Protein AF-A0A959YT53-F1 (afdb_monomer_lite)

Secondary structure (DSSP, 8-state):
-EEEE----EEE-----SS---EEEE-SSTTTT--SS--TTS-EEEE-BEEETTTEETTEE--HHHHTT-S-SB-S-SSTTT------B-SS-S-TTEEEEEEEEEE--SSGGG--GGGEEEEEEEEEETTSBEE-TTSSSBEE-TTS--

Sequence (150 aa):
MFIADFEEKMIMSSMKLFYFFCLAVLIPCMLKGQTAGKTSDDPTYVKISIWLEGPYKQGKMNTDLNKSGYLPTSQPFNVSPWNYDGTESVPSIPNGNVVDWVLVELRSADSASAATPETVLVKKAAFLMSNGKILETDGVTLLNFDTVFT

pLDDT: mean 74.33, std 22.17, range [27.66, 96.19]

Structure (mmCIF, N/CA/C/O backbone):
data_AF-A0A959YT53-F1
#
_entry.id   AF-A0A959YT53-F1
#
loop_
_atom_site.group_PDB
_atom_site.id
_atom_site.type_symbol
_atom_site.label_atom_id
_atom_site.label_alt_id
_atom_site.label_comp_id
_atom_site.label_asym_id
_atom_site.label_entity_id
_atom_site.label_seq_id
_atom_site.pdbx_PDB_ins_code
_atom_site.Cartn_x
_atom_site.Cartn_y
_atom_site.Cartn_z
_atom_site.occupancy
_atom_site.B_iso_or_equiv
_atom_site.auth_seq_id
_atom_site.auth_comp_id
_atom_site.auth_asym_id
_atom_site.auth_atom_id
_atom_site.pdbx_PDB_model_num
ATOM 1 N N . MET A 1 1 ? 12.712 17.933 -0.927 1.00 41.16 1 MET A N 1
ATOM 2 C CA . MET A 1 1 ? 11.435 17.193 -0.817 1.00 41.16 1 MET A CA 1
ATOM 3 C C . MET A 1 1 ? 10.658 17.382 -2.108 1.00 41.16 1 MET A C 1
ATOM 5 O O . MET A 1 1 ? 10.078 18.440 -2.314 1.00 41.16 1 MET A O 1
ATOM 9 N N . PHE A 1 2 ? 10.721 16.403 -3.008 1.00 37.41 2 PHE A N 1
ATOM 10 C CA . PHE A 1 2 ? 9.894 16.391 -4.213 1.00 37.41 2 PHE A CA 1
ATOM 11 C C . PHE A 1 2 ? 8.652 15.557 -3.910 1.00 37.41 2 PHE A C 1
ATOM 13 O O . PHE A 1 2 ? 8.773 14.380 -3.583 1.00 37.41 2 PHE A O 1
ATOM 20 N N . ILE A 1 3 ? 7.478 16.182 -3.968 1.00 38.12 3 ILE A N 1
ATOM 21 C CA . ILE A 1 3 ? 6.193 15.489 -3.897 1.00 38.12 3 ILE A CA 1
ATOM 22 C C . ILE A 1 3 ? 5.714 15.370 -5.338 1.00 38.12 3 ILE A C 1
ATOM 24 O O . ILE A 1 3 ? 5.454 16.383 -5.988 1.00 38.12 3 ILE A O 1
ATOM 28 N N . ALA A 1 4 ? 5.640 14.148 -5.857 1.00 40.50 4 ALA A N 1
ATOM 29 C CA . ALA A 1 4 ? 4.915 13.909 -7.094 1.00 40.50 4 ALA A CA 1
ATOM 30 C C . ALA A 1 4 ? 3.418 13.872 -6.747 1.00 40.50 4 ALA A C 1
ATOM 32 O O . ALA A 1 4 ? 2.902 12.857 -6.273 1.00 40.50 4 ALA A O 1
ATOM 33 N N . ASP A 1 5 ? 2.735 15.008 -6.908 1.00 35.41 5 ASP A N 1
ATOM 34 C CA . ASP A 1 5 ? 1.276 15.085 -6.823 1.00 35.41 5 ASP A CA 1
ATOM 35 C C . ASP A 1 5 ? 0.679 14.530 -8.126 1.00 35.41 5 ASP A C 1
ATOM 37 O O . ASP A 1 5 ? 0.627 15.222 -9.143 1.00 35.41 5 ASP A O 1
ATOM 41 N N . PHE A 1 6 ? 0.231 13.273 -8.105 1.00 41.25 6 PHE A N 1
ATOM 42 C CA . PHE A 1 6 ? -0.552 12.684 -9.191 1.00 41.25 6 PHE A CA 1
ATOM 43 C C . PHE A 1 6 ? -2.002 12.512 -8.722 1.00 41.25 6 PHE A C 1
ATOM 45 O O . PHE A 1 6 ? -2.358 11.538 -8.060 1.00 41.25 6 PHE A O 1
ATOM 52 N N . GLU A 1 7 ? -2.848 13.504 -9.009 1.00 33.53 7 GLU A N 1
ATOM 53 C CA . GLU A 1 7 ? -4.270 13.498 -8.643 1.00 33.53 7 GLU A CA 1
ATOM 54 C C . GLU A 1 7 ? -5.138 13.010 -9.814 1.00 33.53 7 GLU A C 1
ATOM 56 O O . GLU A 1 7 ? -5.955 13.749 -10.355 1.00 33.53 7 GLU A O 1
ATOM 61 N N . GLU A 1 8 ? -4.987 11.746 -10.214 1.00 38.41 8 GLU A N 1
ATOM 62 C CA . GLU A 1 8 ? -5.980 11.099 -11.078 1.00 38.41 8 GLU A CA 1
ATOM 63 C C . GLU A 1 8 ? -6.958 10.282 -10.231 1.00 38.41 8 GLU A C 1
ATOM 65 O O . GLU A 1 8 ? -6.626 9.232 -9.684 1.00 38.41 8 GLU A O 1
ATOM 70 N N . LYS A 1 9 ? -8.201 10.770 -10.114 1.00 36.00 9 LYS A N 1
ATOM 71 C CA . LYS A 1 9 ? -9.309 10.033 -9.489 1.00 36.00 9 LYS A CA 1
ATOM 72 C C . LYS A 1 9 ? -9.767 8.913 -10.422 1.00 36.00 9 LYS A C 1
ATOM 74 O O . LYS A 1 9 ? -10.737 9.070 -11.160 1.00 36.00 9 LYS A O 1
ATOM 79 N N . MET A 1 10 ? -9.090 7.773 -10.375 1.00 41.50 10 MET A N 1
ATOM 80 C CA . MET A 1 10 ? -9.551 6.566 -11.057 1.00 41.50 10 MET A CA 1
ATOM 81 C C . MET A 1 10 ? -10.659 5.896 -10.231 1.00 41.50 10 MET A C 1
ATOM 83 O O . MET A 1 10 ? -10.410 5.357 -9.152 1.00 41.50 10 MET A O 1
ATOM 87 N N . ILE A 1 11 ? -11.897 5.962 -10.732 1.00 36.81 11 ILE A N 1
ATOM 88 C CA . ILE A 1 11 ? -13.015 5.129 -10.270 1.00 36.81 11 ILE A CA 1
ATOM 89 C C . ILE A 1 11 ? -13.007 3.882 -11.150 1.00 36.81 11 ILE A C 1
ATOM 91 O O . ILE A 1 11 ? -13.323 3.947 -12.337 1.00 36.81 11 ILE A O 1
ATOM 95 N N . MET A 1 12 ? -12.605 2.751 -10.585 1.00 45.41 12 MET A N 1
ATOM 96 C CA . MET A 1 12 ? -12.531 1.488 -11.317 1.00 45.41 12 MET A CA 1
ATOM 97 C C . MET A 1 12 ? -13.930 0.875 -11.397 1.00 45.41 12 MET A C 1
ATOM 99 O O . MET A 1 12 ? -14.444 0.448 -10.371 1.00 45.41 12 MET A O 1
ATOM 103 N N . SER A 1 13 ? -14.552 0.865 -12.581 1.00 30.16 13 SER A N 1
ATOM 104 C CA . SER A 1 13 ? -15.901 0.326 -12.793 1.00 30.16 13 SER A CA 1
ATOM 105 C C . SER A 1 13 ? -15.890 -1.009 -13.545 1.00 30.16 13 SER A C 1
ATOM 107 O O . SER A 1 13 ? -15.312 -1.123 -14.624 1.00 30.16 13 SER A O 1
ATOM 109 N N . SER A 1 14 ? -16.650 -1.957 -12.998 1.00 31.98 14 SER A N 1
ATOM 110 C CA . SER A 1 14 ? -17.193 -3.183 -13.573 1.00 31.98 14 SER A CA 1
ATOM 111 C C . SER A 1 14 ? -16.230 -4.364 -13.741 1.00 31.98 14 SER A C 1
ATOM 113 O O . SER A 1 14 ? -15.705 -4.623 -14.823 1.00 31.98 14 SER A O 1
ATOM 115 N N . MET A 1 15 ? -16.152 -5.187 -12.691 1.00 31.64 15 MET A N 1
ATOM 116 C CA . MET A 1 15 ? -16.442 -6.638 -12.667 1.00 31.64 15 MET A CA 1
ATOM 117 C C . MET A 1 15 ? -16.515 -7.377 -14.027 1.00 31.64 15 MET A C 1
ATOM 119 O O . MET A 1 15 ? -17.547 -7.926 -14.410 1.00 31.64 15 MET A O 1
ATOM 123 N N . LYS A 1 16 ? -15.407 -7.419 -14.771 1.00 33.53 16 LYS A N 1
ATOM 124 C CA . LYS A 1 16 ? -15.206 -8.360 -15.887 1.00 33.53 16 LYS A CA 1
ATOM 125 C C . LYS A 1 16 ? -13.736 -8.649 -16.168 1.00 33.53 16 LYS A C 1
ATOM 127 O O . LYS A 1 16 ? -13.363 -8.836 -17.310 1.00 33.53 16 LYS A O 1
ATOM 132 N N . LEU A 1 17 ? -12.919 -8.715 -15.123 1.00 27.66 17 LEU A N 1
ATOM 133 C CA . LEU A 1 17 ? -11.653 -9.449 -15.093 1.00 27.66 17 LEU A CA 1
ATOM 134 C C . LEU A 1 17 ? -11.234 -9.530 -13.623 1.00 27.66 17 LEU A C 1
ATOM 136 O O . LEU A 1 17 ? -10.669 -8.599 -13.057 1.00 27.66 17 LEU A O 1
ATOM 140 N N . PHE A 1 18 ? -11.567 -10.652 -12.984 1.00 32.94 18 PHE A N 1
ATOM 141 C CA . PHE A 1 18 ? -10.770 -11.132 -11.859 1.00 32.94 18 PHE A CA 1
ATOM 142 C C . PHE A 1 18 ? -9.305 -11.130 -12.334 1.00 32.94 18 PHE A C 1
ATOM 144 O O . PHE A 1 18 ? -9.041 -11.653 -13.413 1.00 32.94 18 PHE A O 1
ATOM 151 N N . TYR A 1 19 ? -8.396 -10.536 -11.556 1.00 33.81 19 TYR A N 1
ATOM 152 C CA . TYR A 1 19 ? -6.966 -10.340 -11.860 1.00 33.81 19 TYR A CA 1
ATOM 153 C C . TYR A 1 19 ? -6.609 -9.207 -12.825 1.00 33.81 19 TYR A C 1
ATOM 155 O O . TYR A 1 19 ? -6.052 -9.477 -13.874 1.00 33.81 19 TYR A O 1
ATOM 163 N N . PHE A 1 20 ? -6.820 -7.938 -12.471 1.00 36.88 20 PHE A N 1
ATOM 164 C CA . PHE A 1 20 ? -6.007 -6.858 -13.058 1.00 36.88 20 PHE A CA 1
ATOM 165 C C . PHE A 1 20 ? -6.128 -5.561 -12.251 1.00 36.88 20 PHE A C 1
ATOM 167 O O . PHE A 1 20 ? -6.726 -4.598 -12.703 1.00 36.88 20 PHE A O 1
ATOM 174 N N . PHE A 1 21 ? -5.554 -5.508 -11.048 1.00 40.53 21 PHE A N 1
ATOM 175 C CA . PHE A 1 21 ? -5.242 -4.210 -10.439 1.00 40.53 21 PHE A CA 1
ATOM 176 C C . PHE A 1 21 ? -3.798 -4.166 -9.972 1.00 40.53 21 PHE A C 1
ATOM 178 O O . PHE A 1 21 ? -3.484 -4.000 -8.802 1.00 40.53 21 PHE A O 1
ATOM 185 N N . CYS A 1 22 ? -2.915 -4.307 -10.959 1.00 42.81 22 CYS A N 1
ATOM 186 C CA . CYS A 1 22 ? -1.640 -3.626 -10.913 1.00 42.81 22 CYS A CA 1
ATOM 187 C C . CYS A 1 22 ? -1.892 -2.174 -11.331 1.00 42.81 22 CYS A C 1
ATOM 189 O O . CYS A 1 22 ? -2.164 -1.898 -12.504 1.00 42.81 22 CYS A O 1
ATOM 191 N N . LEU A 1 23 ? -1.793 -1.247 -10.384 1.00 45.41 23 LEU A N 1
ATOM 192 C CA . LEU A 1 23 ? -1.784 0.170 -10.708 1.00 45.41 23 LEU A CA 1
ATOM 193 C C . LEU A 1 23 ? -0.410 0.522 -11.288 1.00 45.41 23 LEU A C 1
ATOM 195 O O . LEU A 1 23 ? 0.563 0.643 -10.550 1.00 45.41 23 LEU A O 1
ATOM 199 N N . ALA A 1 24 ? -0.336 0.653 -12.611 1.00 42.12 24 ALA A N 1
ATOM 200 C CA . ALA A 1 24 ? 0.832 1.180 -13.298 1.00 42.12 24 ALA A CA 1
ATOM 201 C C . ALA A 1 24 ? 0.887 2.698 -13.083 1.00 42.12 24 ALA A C 1
ATOM 203 O O . ALA A 1 24 ? 0.128 3.442 -13.705 1.00 42.12 24 ALA A O 1
ATOM 204 N N . VAL A 1 25 ? 1.776 3.169 -12.206 1.00 48.44 25 VAL A N 1
ATOM 205 C CA . VAL A 1 25 ? 2.118 4.595 -12.181 1.00 48.44 25 VAL A CA 1
ATOM 206 C C . VAL A 1 25 ? 2.999 4.862 -13.387 1.00 48.44 25 VAL A C 1
ATOM 208 O O . VAL A 1 25 ? 4.112 4.348 -13.497 1.00 48.44 25 VAL A O 1
ATOM 211 N N . LEU A 1 26 ? 2.467 5.652 -14.307 1.00 47.03 26 LEU A N 1
ATOM 212 C CA . LEU A 1 26 ? 3.177 6.093 -15.486 1.00 47.03 26 LEU A CA 1
ATOM 213 C C . LEU A 1 26 ? 4.096 7.241 -15.113 1.00 47.03 26 LEU A C 1
ATOM 215 O O . LEU A 1 26 ? 3.632 8.302 -14.695 1.00 47.03 26 LEU A O 1
ATOM 219 N N . ILE A 1 27 ? 5.389 7.066 -15.377 1.00 50.72 27 ILE A N 1
ATOM 220 C CA . ILE A 1 27 ? 6.362 8.159 -15.402 1.00 50.72 27 ILE A CA 1
ATOM 221 C C . ILE A 1 27 ? 6.791 8.427 -16.862 1.00 50.72 27 ILE A C 1
ATOM 223 O O . ILE A 1 27 ? 7.956 8.206 -17.185 1.00 50.72 27 ILE A O 1
ATOM 227 N N . PRO A 1 28 ? 5.939 8.910 -17.796 1.00 43.25 28 PRO A N 1
ATOM 228 C CA . PRO A 1 28 ? 6.396 9.120 -19.168 1.00 43.25 28 PRO A CA 1
ATOM 229 C C . PRO A 1 28 ? 7.212 10.389 -19.383 1.00 43.25 28 PRO A C 1
ATOM 231 O O . PRO A 1 28 ? 7.719 10.604 -20.477 1.00 43.25 28 PRO A O 1
ATOM 234 N N . CYS A 1 29 ? 7.298 11.294 -18.404 1.00 40.31 29 CYS A N 1
ATOM 235 C CA . CYS A 1 29 ? 7.781 12.647 -18.704 1.00 40.31 29 CYS A CA 1
ATOM 236 C C . CYS A 1 29 ? 8.583 13.326 -17.587 1.00 40.31 29 CYS A C 1
ATOM 238 O O . CYS A 1 29 ? 9.438 14.160 -17.871 1.00 40.31 29 CYS A O 1
ATOM 240 N N . MET A 1 30 ? 8.397 12.950 -16.321 1.00 44.50 30 MET A N 1
ATOM 241 C CA . MET A 1 30 ? 8.936 13.752 -15.211 1.00 44.50 30 MET A CA 1
ATOM 242 C C . MET A 1 30 ? 10.448 13.582 -14.959 1.00 44.50 30 MET A C 1
ATOM 244 O O . MET A 1 30 ? 10.990 14.274 -14.103 1.00 44.50 30 MET A O 1
ATOM 248 N N . LEU A 1 31 ? 11.153 12.718 -15.707 1.00 45.00 31 LEU A N 1
ATOM 249 C CA . LEU A 1 31 ? 12.596 12.468 -15.523 1.00 45.00 31 LEU A CA 1
ATOM 250 C C . LEU A 1 31 ? 13.499 12.914 -16.676 1.00 45.00 31 LEU A C 1
ATOM 252 O O . LEU A 1 31 ? 14.714 12.925 -16.497 1.00 45.00 31 LEU A O 1
ATOM 256 N N . LYS A 1 32 ? 12.973 13.375 -17.822 1.00 44.03 32 LYS A N 1
ATOM 257 C CA . LYS A 1 32 ? 13.851 13.892 -18.897 1.00 44.03 32 LYS A CA 1
ATOM 258 C C . LYS A 1 32 ? 14.611 15.174 -18.508 1.00 44.03 32 LYS A C 1
ATOM 260 O O . LYS A 1 32 ? 15.479 15.600 -19.260 1.00 44.03 32 LYS A O 1
ATOM 265 N N . GLY A 1 33 ? 14.323 15.769 -17.343 1.00 43.47 33 GLY A N 1
ATOM 266 C CA . GLY A 1 33 ? 14.933 17.021 -16.881 1.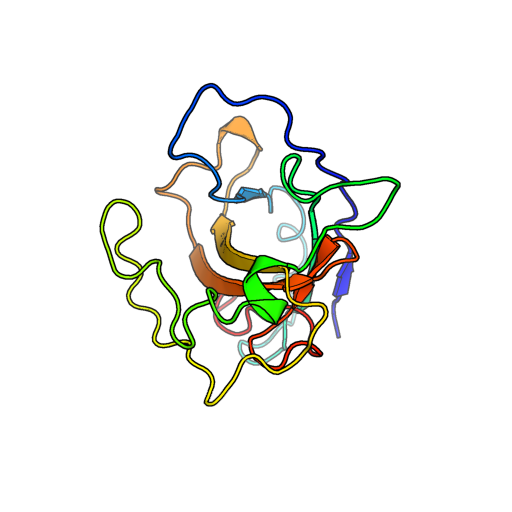00 43.47 33 GLY A CA 1
ATOM 267 C C . GLY A 1 33 ? 15.626 17.005 -15.513 1.00 43.47 33 GLY A C 1
ATOM 268 O O . GLY A 1 33 ? 16.054 18.071 -15.085 1.00 43.47 33 GLY A O 1
ATOM 269 N N . GLN A 1 34 ? 15.741 15.873 -14.802 1.00 48.84 34 GLN A N 1
ATOM 270 C CA . GLN A 1 34 ? 16.312 15.857 -13.437 1.00 48.84 34 GLN A CA 1
ATOM 271 C C . GLN A 1 34 ? 17.447 14.841 -13.235 1.00 48.84 34 GLN A C 1
ATOM 273 O O . GLN A 1 34 ? 17.497 14.152 -12.225 1.00 48.84 34 GLN A O 1
ATOM 278 N N . THR A 1 35 ? 18.402 14.779 -14.163 1.00 43.06 35 THR A N 1
ATOM 279 C CA . THR A 1 35 ? 19.715 14.147 -13.908 1.00 43.06 35 THR A CA 1
ATOM 280 C C . THR A 1 35 ? 20.753 15.126 -13.344 1.00 43.06 35 THR A C 1
ATOM 282 O O . THR A 1 35 ? 21.872 14.732 -13.036 1.00 43.06 35 THR A O 1
ATOM 285 N N . ALA A 1 36 ? 20.407 16.402 -13.151 1.00 42.34 36 ALA A N 1
ATOM 286 C CA . ALA A 1 36 ? 21.311 17.391 -12.571 1.00 42.34 36 ALA A CA 1
ATOM 287 C C . ALA A 1 36 ? 21.049 17.571 -11.062 1.00 42.34 36 ALA A C 1
ATOM 289 O O . ALA A 1 36 ? 20.468 18.571 -10.648 1.00 42.34 36 ALA A O 1
ATOM 290 N N . GLY A 1 37 ? 21.475 16.600 -10.241 1.00 47.19 37 GLY A N 1
ATOM 291 C CA . GLY A 1 37 ? 21.770 16.853 -8.820 1.00 47.19 37 GLY A CA 1
ATOM 292 C C . GLY A 1 37 ? 21.026 16.053 -7.745 1.00 47.19 37 GLY A C 1
ATOM 293 O O . GLY A 1 37 ? 21.246 16.345 -6.574 1.00 47.19 37 GLY A O 1
ATOM 294 N N . LYS A 1 38 ? 20.190 15.059 -8.077 1.00 48.88 38 LYS A N 1
ATOM 295 C CA . LYS A 1 38 ? 19.675 14.126 -7.057 1.00 48.88 38 LYS A CA 1
ATOM 296 C C . LYS A 1 38 ? 20.701 13.031 -6.769 1.00 48.88 38 LYS A C 1
ATOM 298 O O . LYS A 1 38 ? 21.134 12.338 -7.685 1.00 48.88 38 LYS A O 1
ATOM 303 N N . THR A 1 39 ? 21.080 12.887 -5.504 1.00 48.41 39 THR A N 1
ATOM 304 C CA . THR A 1 39 ? 21.825 11.729 -4.999 1.00 48.41 39 THR A CA 1
ATOM 305 C C . THR A 1 39 ? 20.855 10.583 -4.706 1.00 48.41 39 THR A C 1
ATOM 307 O O . THR A 1 39 ? 19.673 10.822 -4.467 1.00 48.41 39 THR A O 1
ATOM 310 N N . SER A 1 40 ? 21.355 9.348 -4.693 1.00 53.81 40 SER A N 1
ATOM 311 C CA . SER A 1 40 ? 20.627 8.086 -4.446 1.00 53.81 40 SER A CA 1
ATOM 312 C C . SER A 1 40 ? 19.809 8.006 -3.151 1.00 53.81 40 SER A C 1
ATOM 314 O O . SER A 1 40 ? 19.108 7.025 -2.935 1.00 53.81 40 SER A O 1
ATOM 316 N N . ASP A 1 41 ? 19.921 9.020 -2.295 1.00 57.12 41 ASP A N 1
ATOM 317 C CA . ASP A 1 41 ? 19.447 9.016 -0.913 1.00 57.12 41 ASP A CA 1
ATOM 318 C C . ASP A 1 41 ? 18.293 10.012 -0.683 1.00 57.12 41 ASP A C 1
ATOM 320 O O . ASP A 1 41 ? 17.825 10.178 0.442 1.00 57.12 41 ASP A O 1
ATOM 324 N N . ASP A 1 42 ? 17.838 10.709 -1.731 1.00 64.56 42 ASP A N 1
ATOM 325 C CA . ASP A 1 42 ? 16.763 11.694 -1.611 1.00 64.56 42 ASP A CA 1
ATOM 326 C C . ASP A 1 42 ? 15.385 11.026 -1.642 1.00 64.56 42 ASP A C 1
ATOM 328 O O . ASP A 1 42 ? 15.004 10.448 -2.673 1.00 64.56 42 ASP A O 1
ATOM 332 N N . PRO A 1 43 ? 14.572 11.177 -0.577 1.00 67.75 43 PRO A N 1
ATOM 333 C CA . PRO A 1 43 ? 13.355 10.418 -0.505 1.00 67.75 43 PRO A CA 1
ATOM 334 C C . PRO A 1 43 ? 12.328 10.870 -1.540 1.00 67.75 43 PRO A C 1
ATOM 336 O O . PRO A 1 43 ? 12.044 12.069 -1.682 1.00 67.75 43 PRO A O 1
ATOM 339 N N . THR A 1 44 ? 11.755 9.909 -2.263 1.00 76.75 44 THR A N 1
ATOM 340 C CA . THR A 1 44 ? 10.739 10.168 -3.287 1.00 76.75 44 THR A CA 1
ATOM 341 C C . THR A 1 44 ? 9.380 9.677 -2.822 1.00 76.75 44 THR A C 1
ATOM 343 O O . THR A 1 44 ? 9.097 8.480 -2.818 1.00 76.75 44 THR A O 1
ATOM 346 N N . TYR A 1 45 ? 8.528 10.640 -2.470 1.00 83.00 45 TYR A N 1
ATOM 347 C CA . TYR A 1 45 ? 7.153 10.393 -2.059 1.00 83.00 45 TYR A CA 1
ATOM 348 C C . TYR A 1 45 ? 6.203 10.510 -3.246 1.00 83.00 45 TYR A C 1
ATOM 350 O O . TYR A 1 45 ? 6.227 11.497 -3.991 1.00 83.00 45 TYR A O 1
ATOM 358 N N . VAL A 1 46 ? 5.323 9.523 -3.378 1.00 81.44 46 VAL A N 1
ATOM 359 C CA . VAL A 1 46 ? 4.276 9.492 -4.395 1.00 81.44 46 VAL A CA 1
ATOM 360 C C . VAL A 1 46 ? 2.928 9.589 -3.705 1.00 81.44 46 VAL A C 1
ATOM 362 O O . VAL A 1 46 ? 2.590 8.807 -2.816 1.00 81.44 46 VAL A O 1
ATOM 365 N N . LYS A 1 47 ? 2.131 10.565 -4.132 1.00 85.50 47 LYS A N 1
ATOM 366 C CA . LYS A 1 47 ? 0.762 10.721 -3.663 1.00 85.50 47 LYS A CA 1
ATOM 367 C C . LYS A 1 47 ? -0.177 10.147 -4.709 1.00 85.50 47 LYS A C 1
ATOM 369 O O . LYS A 1 47 ? -0.292 10.684 -5.804 1.00 85.50 47 LYS A O 1
ATOM 374 N N . ILE A 1 48 ? -0.851 9.068 -4.334 1.00 83.81 48 ILE A N 1
ATOM 375 C CA . ILE A 1 48 ? -1.799 8.349 -5.182 1.00 83.81 48 ILE A CA 1
ATOM 376 C C . ILE A 1 48 ? -3.145 8.313 -4.466 1.00 83.81 48 ILE A C 1
ATOM 378 O O . ILE A 1 48 ? -3.211 8.201 -3.235 1.00 83.81 48 ILE A O 1
ATOM 382 N N . SER A 1 49 ? -4.233 8.432 -5.222 1.00 86.31 49 SER A N 1
ATOM 383 C CA . SER A 1 49 ? -5.580 8.236 -4.694 1.00 86.31 49 SER A CA 1
ATOM 384 C C . SER A 1 49 ? -6.430 7.398 -5.638 1.00 86.31 49 SER A C 1
ATOM 386 O O . SER A 1 49 ? -6.570 7.737 -6.807 1.00 86.31 49 SER A O 1
ATOM 388 N N . ILE A 1 50 ? -7.018 6.322 -5.120 1.00 87.44 50 ILE A N 1
ATOM 389 C CA . ILE A 1 50 ? -7.874 5.399 -5.871 1.00 87.44 50 ILE A CA 1
ATOM 390 C C . ILE A 1 50 ? -9.175 5.131 -5.119 1.00 87.44 50 ILE A C 1
ATOM 392 O O . ILE A 1 50 ? -9.232 5.218 -3.894 1.00 87.44 50 ILE A O 1
ATOM 396 N N . TRP A 1 51 ? -10.222 4.770 -5.856 1.00 88.25 51 TRP A N 1
ATOM 397 C CA . TRP A 1 51 ? -11.507 4.381 -5.283 1.00 88.25 51 TRP A CA 1
ATOM 398 C C . TRP A 1 51 ? -11.940 3.034 -5.858 1.00 88.25 51 TRP A C 1
ATOM 400 O O . TRP A 1 51 ? -12.175 2.913 -7.061 1.00 88.25 51 TRP A O 1
ATOM 410 N N . LEU A 1 52 ? -12.054 2.026 -4.992 1.00 87.00 52 LEU A N 1
ATOM 411 C CA . LEU A 1 52 ? -12.544 0.700 -5.362 1.00 87.00 52 LEU A CA 1
ATOM 412 C C . LEU A 1 52 ? -14.073 0.711 -5.390 1.00 87.00 52 LEU A C 1
ATOM 414 O O . LEU A 1 52 ? -14.696 1.059 -4.389 1.00 87.00 52 LEU A O 1
ATOM 418 N N . GLU A 1 53 ? -14.680 0.283 -6.497 1.00 85.00 53 GLU A N 1
ATOM 419 C CA . GLU A 1 53 ? -16.141 0.279 -6.655 1.00 85.00 53 GLU A CA 1
ATOM 420 C C . GLU A 1 53 ? -16.884 -0.488 -5.557 1.00 85.00 53 GLU A C 1
ATOM 422 O O . GLU A 1 53 ? -17.892 -0.001 -5.055 1.00 85.00 53 GLU A O 1
ATOM 427 N N . GLY A 1 54 ? -16.373 -1.654 -5.154 1.00 86.38 54 GLY A N 1
ATOM 428 C CA . GLY A 1 54 ? -17.018 -2.524 -4.171 1.00 86.38 54 GLY A CA 1
ATOM 429 C C . GLY A 1 54 ? -17.236 -1.842 -2.815 1.00 86.38 54 GLY A C 1
ATOM 430 O O . GLY A 1 54 ? -18.378 -1.722 -2.370 1.00 86.38 54 GLY A O 1
ATOM 431 N N . PRO A 1 55 ? -16.175 -1.371 -2.137 1.00 89.19 55 PRO A N 1
ATOM 432 C CA . PRO A 1 55 ? -16.327 -0.672 -0.868 1.00 89.19 55 PRO A CA 1
ATOM 433 C C . PRO A 1 55 ? -16.797 0.782 -1.030 1.00 89.19 55 PRO A C 1
ATOM 435 O O . PRO A 1 55 ? -17.172 1.390 -0.028 1.00 89.19 55 PRO A O 1
ATOM 438 N N . TYR A 1 56 ? -16.781 1.373 -2.230 1.00 92.38 56 TYR A N 1
ATOM 439 C CA . TYR A 1 56 ? -17.157 2.775 -2.423 1.00 92.38 56 TYR A CA 1
ATOM 440 C C . TYR A 1 56 ? -18.651 3.027 -2.192 1.00 92.38 56 TYR A C 1
ATOM 442 O O . TYR A 1 56 ? -19.529 2.478 -2.854 1.00 92.38 56 TYR A O 1
ATOM 450 N N . LYS A 1 57 ? -18.946 3.953 -1.278 1.00 89.56 57 LYS A N 1
ATOM 451 C CA . LYS A 1 57 ? -20.293 4.437 -0.990 1.00 89.56 57 LYS A CA 1
ATOM 452 C C . LYS A 1 57 ? -20.248 5.917 -0.615 1.00 89.56 57 LYS A C 1
ATOM 454 O O . LYS A 1 57 ? -19.679 6.292 0.404 1.00 89.56 57 LYS A O 1
ATOM 459 N N . GLN A 1 58 ? -20.889 6.759 -1.431 1.00 87.69 58 GLN A N 1
ATOM 460 C CA . GLN A 1 58 ? -21.117 8.187 -1.143 1.00 87.69 58 GLN A CA 1
ATOM 461 C C . GLN A 1 58 ? -19.842 8.966 -0.751 1.00 87.69 58 GLN A C 1
ATOM 463 O O . GLN A 1 58 ? -19.835 9.728 0.213 1.00 87.69 58 GLN A O 1
ATOM 468 N N . GLY A 1 59 ? -18.747 8.781 -1.494 1.00 86.25 59 GLY A N 1
ATOM 469 C CA . GLY A 1 59 ? -17.508 9.540 -1.275 1.00 86.25 59 GLY A CA 1
ATOM 470 C C . GLY A 1 59 ? -16.584 8.992 -0.183 1.00 86.25 59 GLY A C 1
ATOM 471 O O . GLY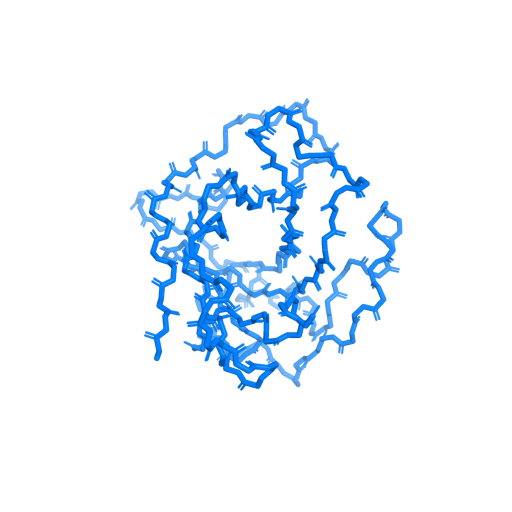 A 1 59 ? -15.610 9.658 0.163 1.00 86.25 59 GLY A O 1
ATOM 472 N N . LYS A 1 60 ? -16.862 7.798 0.354 1.00 91.38 60 LYS A N 1
ATOM 473 C CA . LYS A 1 60 ? -15.955 7.045 1.232 1.00 91.38 60 LYS A CA 1
ATOM 474 C C . LYS A 1 60 ? -15.938 5.570 0.850 1.00 91.38 60 LYS A C 1
ATOM 476 O O . LYS A 1 60 ? -16.895 5.076 0.263 1.00 91.38 60 LYS A O 1
ATOM 481 N N . MET A 1 61 ? -14.869 4.867 1.203 1.00 94.12 61 MET A N 1
ATOM 482 C CA . MET A 1 61 ? -14.819 3.408 1.129 1.00 94.12 61 MET A CA 1
ATOM 483 C C . MET A 1 61 ? -15.134 2.783 2.480 1.00 94.12 61 MET A C 1
ATOM 485 O O . MET A 1 61 ? -14.689 3.257 3.527 1.00 94.12 61 MET A O 1
ATOM 489 N N . ASN A 1 62 ? -15.925 1.720 2.439 1.00 93.62 62 ASN A N 1
ATOM 490 C CA . ASN A 1 62 ? -16.263 0.914 3.589 1.00 93.62 62 ASN A CA 1
ATOM 491 C C . ASN A 1 62 ? -15.036 0.134 4.090 1.00 93.62 62 ASN A C 1
ATOM 493 O O . ASN A 1 62 ? -14.250 -0.369 3.295 1.00 93.62 62 ASN A O 1
ATOM 497 N N . THR A 1 63 ? -14.899 0.017 5.408 1.00 94.81 63 THR A N 1
ATOM 498 C CA . THR A 1 63 ? -13.788 -0.659 6.095 1.00 94.81 63 THR A CA 1
ATOM 499 C C . THR A 1 63 ? -14.247 -1.893 6.870 1.00 94.81 63 THR A C 1
ATOM 501 O O . THR A 1 63 ? -13.593 -2.327 7.814 1.00 94.81 63 THR A O 1
ATOM 504 N N . ASP A 1 64 ? -15.388 -2.476 6.501 1.00 93.12 64 ASP A N 1
ATOM 505 C CA . ASP A 1 64 ? -15.961 -3.617 7.223 1.00 93.12 64 ASP A CA 1
ATOM 506 C C . ASP A 1 64 ? -15.047 -4.852 7.243 1.00 93.12 64 ASP A C 1
ATOM 508 O O . ASP A 1 64 ? -15.060 -5.575 8.236 1.00 93.12 64 ASP A O 1
ATOM 512 N N . LEU A 1 65 ? -14.196 -5.059 6.227 1.00 91.38 65 LEU A N 1
ATOM 513 C CA . LEU A 1 65 ? -13.175 -6.119 6.248 1.00 91.38 65 LEU A CA 1
ATOM 514 C C . LEU A 1 65 ? -12.177 -5.928 7.394 1.00 91.38 65 LEU A C 1
ATOM 516 O O . LEU A 1 65 ? -11.858 -6.877 8.106 1.00 91.38 65 LEU A O 1
ATOM 520 N N . ASN A 1 66 ? -11.739 -4.691 7.612 1.00 93.75 66 ASN A N 1
ATOM 521 C CA . ASN A 1 66 ? -10.852 -4.332 8.711 1.00 93.75 66 ASN A CA 1
ATOM 522 C C . ASN A 1 66 ? -11.559 -4.482 10.064 1.00 93.75 66 ASN A C 1
ATOM 524 O O . ASN A 1 66 ? -11.067 -5.179 10.947 1.00 93.75 66 ASN A O 1
ATOM 528 N N . LYS A 1 67 ? -12.770 -3.920 10.204 1.00 91.94 67 LYS A N 1
ATOM 529 C CA . LYS A 1 67 ? -13.564 -4.027 11.445 1.00 91.94 67 LYS A CA 1
ATOM 530 C C . LYS A 1 67 ? -13.868 -5.473 11.833 1.00 91.94 67 LYS A C 1
ATOM 532 O O . LYS A 1 67 ? -13.958 -5.777 13.017 1.00 91.94 67 LYS A O 1
ATOM 537 N N . SER A 1 68 ? -14.046 -6.340 10.840 1.00 92.62 68 SER A N 1
ATOM 538 C CA . SER A 1 68 ? -14.341 -7.760 11.038 1.00 92.62 68 SER A CA 1
ATOM 539 C C . SER A 1 68 ? -13.078 -8.619 11.188 1.00 92.62 68 SER A C 1
ATOM 541 O O . SER A 1 68 ? -13.193 -9.830 11.349 1.00 92.62 68 SER A O 1
ATOM 543 N N . GLY A 1 69 ? -11.880 -8.022 11.134 1.00 91.56 69 GLY A N 1
ATOM 544 C CA . GLY A 1 69 ? -10.607 -8.729 11.294 1.00 91.56 69 GLY A CA 1
ATOM 545 C C . GLY A 1 69 ? -10.238 -9.645 10.123 1.00 91.56 69 GLY A C 1
ATOM 546 O O . GLY A 1 69 ? -9.452 -10.569 10.305 1.00 91.56 69 GLY A O 1
ATOM 547 N N . TYR A 1 70 ? -10.802 -9.415 8.933 1.00 93.50 70 TYR A N 1
ATOM 548 C CA . TYR A 1 70 ? -10.532 -10.224 7.739 1.00 93.50 70 TYR A CA 1
ATOM 549 C C . TYR A 1 70 ? -9.298 -9.772 6.953 1.00 93.50 70 TYR A C 1
ATOM 551 O O . TYR A 1 70 ? -8.867 -10.485 6.049 1.00 93.50 70 TYR A O 1
ATOM 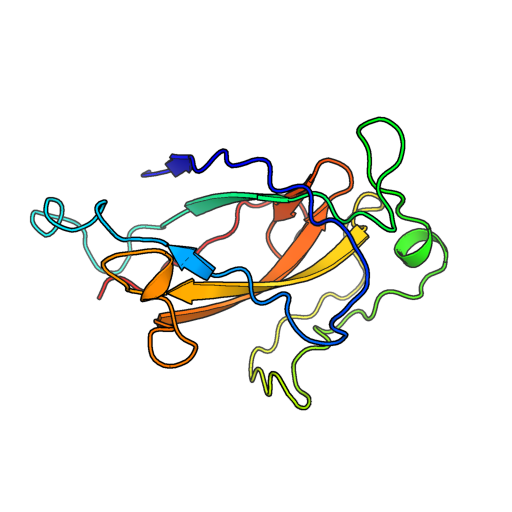559 N N . LEU A 1 71 ? -8.723 -8.610 7.276 1.00 93.44 71 LEU A N 1
ATOM 560 C CA . LEU A 1 71 ? -7.477 -8.177 6.653 1.00 93.44 71 LEU A CA 1
ATOM 561 C C . LEU A 1 71 ? -6.291 -8.946 7.251 1.00 93.44 71 LEU A C 1
ATOM 563 O O . LEU A 1 71 ? -6.115 -8.929 8.473 1.00 93.44 71 LEU A O 1
ATOM 567 N N . PRO A 1 72 ? -5.454 -9.593 6.422 1.00 94.69 72 PRO A N 1
ATOM 568 C CA . PRO A 1 72 ? -4.255 -10.251 6.912 1.00 94.69 72 PRO A CA 1
ATOM 569 C C . PRO A 1 72 ? -3.259 -9.210 7.435 1.00 94.69 72 PRO A C 1
ATOM 571 O O . PRO A 1 72 ? -3.152 -8.104 6.908 1.00 94.69 72 PRO A O 1
ATOM 574 N N . THR A 1 73 ? -2.497 -9.569 8.464 1.00 95.94 73 THR A N 1
ATOM 575 C CA . THR A 1 73 ? -1.435 -8.715 9.021 1.00 95.94 73 THR A CA 1
ATOM 576 C C . THR A 1 73 ? -0.140 -8.755 8.209 1.00 95.94 73 THR A C 1
ATOM 578 O O . THR A 1 73 ? 0.747 -7.938 8.430 1.00 95.94 73 THR A O 1
ATOM 581 N N . SER A 1 74 ? -0.024 -9.686 7.262 1.00 95.94 74 SER A N 1
ATOM 582 C CA . SER A 1 74 ? 1.063 -9.758 6.278 1.00 95.94 74 SER A CA 1
ATOM 583 C C . SER A 1 74 ? 0.508 -9.518 4.878 1.00 95.94 74 SER A C 1
ATOM 585 O O . SER A 1 74 ? -0.634 -9.898 4.602 1.00 95.94 74 SER A O 1
ATOM 587 N N . GLN A 1 75 ? 1.307 -8.906 4.004 1.00 94.56 75 GLN A N 1
ATOM 588 C CA . GLN A 1 75 ? 0.905 -8.639 2.6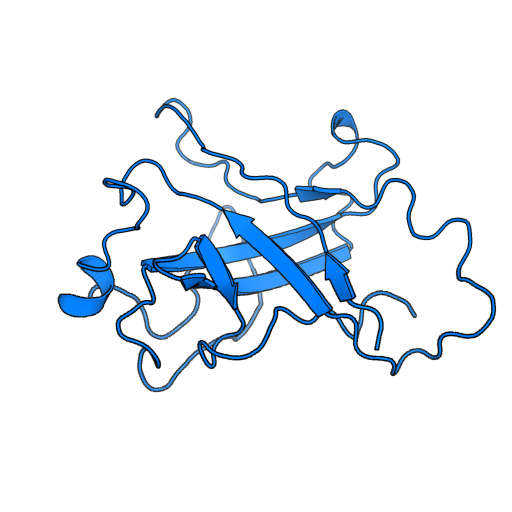24 1.00 94.56 75 GLN A CA 1
ATOM 589 C C . GLN A 1 75 ? 0.496 -9.943 1.887 1.00 94.56 75 GLN A C 1
ATOM 591 O O . GLN A 1 75 ? 1.185 -10.957 2.028 1.00 94.56 75 GLN A O 1
ATOM 596 N N . PRO A 1 76 ? -0.619 -9.958 1.125 1.00 93.31 76 PRO A N 1
ATOM 597 C CA . PRO A 1 76 ? -1.176 -11.182 0.525 1.00 93.31 76 PRO A CA 1
ATOM 598 C C . PRO A 1 76 ? -0.680 -11.496 -0.902 1.00 93.31 76 PRO A C 1
ATOM 600 O O . PRO A 1 76 ? -1.192 -12.405 -1.553 1.00 93.31 76 PRO A O 1
ATOM 603 N N . PHE A 1 77 ? 0.270 -10.732 -1.435 1.00 93.69 77 PHE A N 1
ATOM 604 C CA . PHE A 1 77 ? 0.725 -10.785 -2.828 1.00 93.69 77 PHE A CA 1
ATOM 605 C C . PHE A 1 77 ? 1.936 -11.703 -3.057 1.00 93.69 77 PHE A C 1
ATOM 607 O O . PHE A 1 77 ? 2.430 -11.780 -4.180 1.00 93.69 77 PHE A O 1
ATOM 614 N N . ASN A 1 78 ? 2.394 -12.441 -2.042 1.00 92.56 78 ASN A N 1
ATOM 615 C CA . ASN A 1 78 ? 3.492 -13.415 -2.147 1.00 92.56 78 ASN A CA 1
ATOM 616 C C . ASN A 1 78 ? 3.130 -14.712 -2.899 1.00 92.56 78 ASN A C 1
ATOM 618 O O . ASN A 1 78 ? 3.952 -15.618 -3.011 1.00 92.56 78 ASN A O 1
ATOM 622 N N . VAL A 1 79 ? 1.908 -14.812 -3.419 1.00 86.75 79 VAL A N 1
ATOM 623 C CA . VAL A 1 79 ? 1.427 -15.948 -4.210 1.00 86.75 79 VAL A CA 1
ATOM 624 C C . VAL A 1 79 ? 1.146 -15.544 -5.656 1.00 86.75 79 VAL A C 1
ATOM 626 O O . VAL A 1 79 ? 1.012 -14.364 -5.997 1.00 86.75 79 VAL A O 1
ATOM 629 N N . SER A 1 80 ? 1.030 -16.548 -6.524 1.00 79.88 80 SER A N 1
ATOM 630 C CA . SER A 1 80 ? 0.607 -16.368 -7.914 1.00 79.88 80 SER A CA 1
ATOM 631 C C . SER A 1 80 ? -0.723 -15.595 -7.999 1.00 79.88 80 SER A C 1
ATOM 633 O O . SER A 1 80 ? -1.628 -15.854 -7.200 1.00 79.88 80 SER A O 1
ATOM 635 N N . PRO A 1 81 ? -0.886 -14.664 -8.960 1.00 85.12 81 PRO A N 1
ATOM 636 C CA . PRO A 1 81 ? 0.007 -14.376 -10.091 1.00 85.12 81 PRO A CA 1
ATOM 637 C C . PRO A 1 81 ? 1.120 -13.366 -9.794 1.00 85.12 81 PRO A C 1
ATOM 639 O O . PRO A 1 81 ? 2.016 -13.197 -10.617 1.00 85.12 81 PRO A O 1
ATOM 642 N N . TRP A 1 82 ? 1.067 -12.681 -8.652 1.00 85.06 82 TRP A N 1
ATOM 643 C CA . TRP A 1 82 ? 1.945 -11.545 -8.377 1.00 85.06 82 TRP A CA 1
ATOM 644 C C . TRP A 1 82 ? 3.341 -11.972 -7.934 1.00 85.06 82 TRP A C 1
ATOM 646 O O . TRP A 1 82 ? 4.301 -11.307 -8.322 1.00 85.06 82 TRP A O 1
ATOM 656 N N . ASN A 1 83 ? 3.432 -13.075 -7.174 1.00 87.06 83 ASN A N 1
ATOM 657 C CA . ASN A 1 83 ? 4.674 -13.637 -6.625 1.00 87.06 83 ASN A CA 1
ATOM 658 C C . ASN A 1 83 ? 5.600 -12.535 -6.077 1.00 87.06 83 ASN A C 1
ATOM 660 O O . ASN A 1 83 ? 6.768 -12.444 -6.439 1.00 87.06 83 ASN A O 1
ATOM 664 N N . TYR A 1 84 ? 5.029 -11.622 -5.290 1.00 91.62 84 TYR A N 1
ATOM 665 C CA . TYR A 1 84 ? 5.741 -10.478 -4.748 1.00 91.62 84 TYR A CA 1
ATOM 666 C C . TYR A 1 84 ? 6.520 -10.876 -3.493 1.00 91.62 84 TYR A C 1
ATOM 668 O O . TYR A 1 84 ? 5.924 -11.188 -2.461 1.00 91.62 84 TYR A O 1
ATOM 676 N N . ASP A 1 85 ? 7.847 -10.803 -3.582 1.00 93.31 85 ASP A N 1
ATOM 677 C CA . ASP A 1 85 ? 8.782 -11.223 -2.528 1.00 93.31 85 ASP A CA 1
ATOM 678 C C . ASP A 1 85 ? 8.919 -10.224 -1.359 1.00 93.31 85 ASP A C 1
ATOM 680 O O . ASP A 1 85 ? 9.751 -10.417 -0.472 1.00 93.31 85 ASP A O 1
ATOM 684 N N . GLY A 1 86 ? 8.128 -9.144 -1.343 1.00 92.06 86 GLY A N 1
ATOM 685 C CA . GLY A 1 86 ? 8.139 -8.167 -0.253 1.00 92.06 86 GLY A CA 1
ATOM 686 C C . GLY A 1 86 ? 7.738 -8.777 1.091 1.00 92.06 86 GLY A C 1
ATOM 687 O O . GLY A 1 86 ? 6.933 -9.708 1.171 1.00 92.06 86 GLY A O 1
ATOM 688 N N . THR A 1 87 ? 8.313 -8.258 2.173 1.00 94.50 87 THR A N 1
ATOM 689 C CA . THR A 1 87 ? 8.131 -8.788 3.536 1.00 94.50 87 THR A CA 1
ATOM 690 C C . THR A 1 87 ? 7.263 -7.887 4.414 1.00 94.50 87 THR A C 1
ATOM 692 O O . THR A 1 87 ? 7.316 -7.975 5.644 1.00 94.50 87 THR A O 1
ATOM 695 N N . GLU A 1 88 ? 6.497 -6.980 3.809 1.00 95.25 88 GLU A N 1
ATOM 696 C CA . GLU A 1 88 ? 5.641 -6.042 4.523 1.00 95.25 88 GLU A CA 1
ATOM 697 C C . GLU A 1 88 ? 4.633 -6.777 5.409 1.00 95.25 88 GLU A C 1
ATOM 699 O O . GLU A 1 88 ? 3.811 -7.583 4.963 1.00 95.25 88 GLU A O 1
ATOM 704 N N . SER A 1 89 ? 4.703 -6.476 6.701 1.00 96.19 89 SER A N 1
ATOM 705 C CA . SER A 1 89 ? 3.800 -6.996 7.716 1.00 96.19 89 SER A CA 1
ATOM 706 C C . SER A 1 89 ? 3.665 -5.997 8.859 1.00 96.19 89 SER A C 1
ATOM 708 O O . SER A 1 89 ? 4.515 -5.126 9.058 1.00 96.19 89 SER A O 1
ATOM 710 N N . VAL A 1 90 ? 2.568 -6.111 9.598 1.00 96.12 90 VAL A N 1
ATOM 711 C CA . VAL A 1 90 ? 2.246 -5.280 10.758 1.00 96.12 90 VAL A CA 1
ATOM 712 C C . VAL A 1 90 ? 1.848 -6.167 11.937 1.00 96.12 90 VAL A C 1
ATOM 714 O O . VAL A 1 90 ? 1.266 -7.228 11.731 1.00 96.12 90 VAL A O 1
ATOM 717 N N . PRO A 1 91 ? 2.108 -5.768 13.193 1.00 94.62 91 PRO A N 1
ATOM 718 C CA . PRO A 1 91 ? 1.635 -6.527 14.355 1.00 94.62 91 PRO A CA 1
ATOM 719 C C . PRO A 1 91 ? 0.100 -6.527 14.461 1.00 94.62 91 PRO A C 1
ATOM 721 O O . PRO A 1 91 ? -0.502 -7.484 14.943 1.00 94.62 91 PRO A O 1
ATOM 724 N N . SER A 1 92 ? -0.533 -5.455 13.988 1.00 94.56 92 SER A N 1
ATOM 725 C CA . SER A 1 92 ? -1.975 -5.288 13.839 1.00 94.56 92 SER A CA 1
ATOM 726 C C . SER A 1 92 ? -2.243 -4.217 12.781 1.00 94.56 92 SER A C 1
ATOM 728 O O . SER A 1 92 ? -1.378 -3.382 12.513 1.00 94.56 92 SER A O 1
ATOM 730 N N . ILE A 1 93 ? -3.431 -4.226 12.168 1.00 95.50 93 ILE A N 1
ATOM 731 C CA . ILE A 1 93 ? -3.805 -3.180 11.209 1.00 95.50 93 ILE A CA 1
ATOM 732 C C . ILE A 1 93 ? -3.840 -1.829 11.951 1.00 95.50 93 ILE A C 1
ATOM 734 O O . ILE A 1 93 ? -4.636 -1.670 12.880 1.00 95.50 93 ILE A O 1
ATOM 738 N N . PRO A 1 94 ? -2.994 -0.851 11.579 1.00 90.81 94 PRO A N 1
ATOM 739 C CA . PRO A 1 94 ? -2.693 0.308 12.427 1.00 90.81 94 PRO A CA 1
ATOM 740 C C . PRO A 1 94 ? -3.831 1.334 12.497 1.00 90.81 94 PRO A C 1
ATOM 742 O O . PRO A 1 94 ? -3.862 2.173 13.396 1.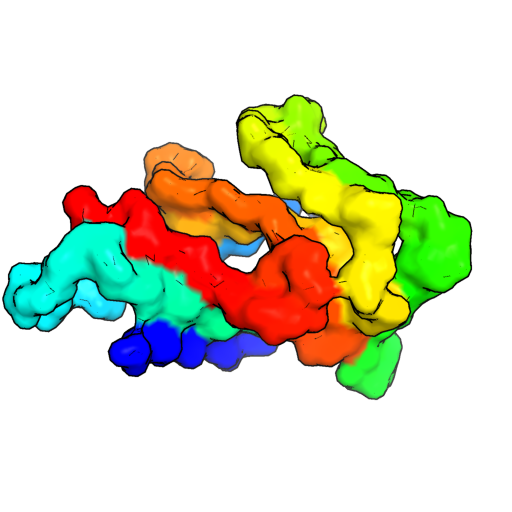00 90.81 94 PRO A O 1
ATOM 745 N N . ASN A 1 95 ? -4.766 1.305 11.543 1.00 88.62 95 ASN A N 1
ATOM 746 C CA . ASN A 1 95 ? -5.811 2.313 11.412 1.00 88.62 95 ASN A CA 1
ATOM 747 C C . ASN A 1 95 ? -7.144 1.671 11.000 1.00 88.62 95 ASN A C 1
ATOM 749 O O . ASN A 1 95 ? -7.210 0.932 10.021 1.00 88.62 95 ASN A O 1
ATOM 753 N N . GLY A 1 96 ? -8.238 2.011 11.691 1.00 91.94 96 GLY A N 1
ATOM 754 C CA . GLY A 1 96 ? -9.593 1.543 11.351 1.00 91.94 96 GLY A CA 1
ATOM 755 C C . GLY A 1 96 ? -10.135 2.074 10.014 1.00 91.94 96 GLY A C 1
ATOM 756 O O . GLY A 1 96 ? -11.192 1.643 9.548 1.00 91.94 96 GLY A O 1
ATOM 757 N N . ASN A 1 97 ? -9.421 3.019 9.394 1.00 94.81 97 ASN A N 1
ATOM 758 C CA . ASN A 1 97 ? -9.705 3.527 8.056 1.00 94.81 97 ASN A CA 1
ATOM 759 C C . ASN A 1 97 ? -9.051 2.709 6.937 1.00 94.81 97 ASN A C 1
ATOM 761 O O . ASN A 1 97 ? -9.318 3.015 5.777 1.00 94.81 97 ASN A O 1
ATOM 765 N N . VAL A 1 98 ? -8.212 1.713 7.245 1.00 95.44 98 VAL A N 1
ATOM 766 C CA . VAL A 1 98 ? -7.683 0.810 6.213 1.00 95.44 98 VAL A CA 1
ATOM 767 C C . VAL A 1 98 ? -8.846 0.020 5.617 1.00 95.44 98 VAL A C 1
ATOM 769 O O . VAL A 1 98 ? -9.668 -0.537 6.349 1.00 95.44 98 VAL A O 1
ATOM 772 N N . VAL A 1 99 ? -8.918 0.025 4.292 1.00 94.56 99 VAL A N 1
ATOM 773 C CA . VAL A 1 99 ? -9.918 -0.666 3.477 1.00 94.56 99 VAL A CA 1
ATOM 774 C C . VAL A 1 99 ? -9.378 -2.022 3.050 1.00 94.56 99 VAL A C 1
ATOM 776 O O . VAL A 1 99 ? -10.051 -3.024 3.272 1.00 94.56 99 VAL A O 1
ATOM 779 N N . ASP A 1 100 ? -8.178 -2.039 2.462 1.00 93.25 100 ASP A N 1
ATOM 780 C CA . ASP A 1 100 ? -7.541 -3.242 1.921 1.00 93.25 100 ASP A CA 1
ATOM 781 C C . ASP A 1 100 ? -6.026 -3.043 1.725 1.00 93.25 100 ASP A C 1
ATOM 783 O O . ASP A 1 100 ? -5.513 -1.918 1.797 1.00 93.25 100 ASP A O 1
ATOM 787 N N . TRP A 1 101 ? -5.326 -4.140 1.444 1.00 94.25 101 TRP A N 1
ATOM 788 C CA . TRP A 1 101 ? -3.970 -4.140 0.907 1.00 94.25 101 TRP A CA 1
ATOM 789 C C . TRP A 1 101 ? -3.981 -3.839 -0.592 1.00 94.25 101 TRP A C 1
ATOM 791 O O . TRP A 1 101 ? -4.838 -4.310 -1.337 1.00 94.25 101 TRP A O 1
ATOM 801 N N . VAL A 1 102 ? -2.977 -3.103 -1.056 1.00 92.88 102 VAL A N 1
ATOM 802 C CA . VAL A 1 102 ? -2.745 -2.846 -2.480 1.00 92.88 102 VAL A CA 1
ATOM 803 C C . VAL A 1 102 ? -1.280 -3.075 -2.822 1.00 92.88 102 VAL A C 1
ATOM 805 O O . VAL A 1 102 ? -0.396 -2.728 -2.042 1.00 92.88 102 VAL A O 1
ATOM 808 N N . LEU A 1 103 ? -1.022 -3.653 -3.994 1.00 91.38 103 LEU A N 1
ATOM 809 C CA . LEU A 1 103 ? 0.319 -3.753 -4.561 1.00 91.38 103 LEU A CA 1
ATOM 810 C C . LEU A 1 103 ? 0.497 -2.626 -5.576 1.00 91.38 103 LEU A C 1
ATOM 812 O O . LEU A 1 103 ? -0.219 -2.562 -6.577 1.00 91.38 103 LEU A O 1
ATOM 816 N N . VAL A 1 104 ? 1.440 -1.730 -5.310 1.00 89.19 104 VAL A N 1
ATOM 817 C CA . VAL A 1 104 ? 1.756 -0.605 -6.193 1.00 89.19 104 VAL A CA 1
ATOM 818 C C . VAL A 1 104 ? 3.004 -0.941 -6.989 1.00 89.19 104 VAL A C 1
ATOM 820 O O . VAL A 1 104 ? 4.027 -1.291 -6.404 1.00 89.19 104 VAL A O 1
ATOM 823 N N . GLU A 1 105 ? 2.931 -0.808 -8.312 1.00 85.88 105 GLU A N 1
ATOM 824 C CA . GLU A 1 105 ? 4.075 -0.994 -9.202 1.00 85.88 105 GLU A CA 1
ATOM 825 C C . GLU A 1 105 ? 4.458 0.339 -9.850 1.00 85.88 105 GLU A C 1
ATOM 827 O O . GLU A 1 105 ? 3.647 1.000 -10.508 1.00 85.88 105 GLU A O 1
ATOM 832 N N . LEU A 1 106 ? 5.721 0.725 -9.694 1.00 81.12 106 LEU A N 1
ATOM 833 C CA . LEU A 1 106 ? 6.286 1.855 -10.415 1.00 81.12 106 LEU A CA 1
ATOM 834 C C . LEU A 1 106 ? 6.850 1.349 -11.737 1.00 81.12 106 LEU A C 1
ATOM 836 O O . LEU A 1 106 ? 7.682 0.442 -11.737 1.00 81.12 106 LEU A O 1
ATOM 840 N N . ARG A 1 107 ? 6.406 1.921 -12.859 1.00 81.88 107 ARG A N 1
ATOM 841 C CA . ARG A 1 107 ? 6.820 1.485 -14.197 1.00 81.88 107 ARG A CA 1
ATOM 842 C C . ARG A 1 107 ? 7.497 2.613 -14.968 1.00 81.88 107 ARG A C 1
ATOM 844 O O . ARG A 1 107 ? 7.058 3.762 -14.921 1.00 81.88 107 ARG A O 1
ATOM 851 N N . SER A 1 108 ? 8.549 2.268 -15.705 1.00 78.06 108 SER A N 1
ATOM 852 C CA . SER A 1 108 ? 9.247 3.181 -16.613 1.00 78.06 108 SER A CA 1
ATOM 853 C C . SER A 1 108 ? 8.720 3.013 -18.030 1.00 78.06 108 SER A C 1
ATOM 855 O O . SER A 1 108 ? 9.031 2.034 -18.704 1.00 78.06 108 SER A O 1
ATOM 857 N N . ALA A 1 109 ? 7.896 3.944 -18.496 1.00 71.69 109 ALA A N 1
ATOM 858 C CA . ALA A 1 109 ? 7.341 3.867 -19.840 1.00 71.69 109 ALA A CA 1
ATOM 859 C C . ALA A 1 109 ? 7.005 5.249 -20.391 1.00 71.69 109 ALA A C 1
ATOM 861 O O . ALA A 1 109 ? 6.414 6.064 -19.690 1.00 71.69 109 ALA A O 1
ATOM 862 N N . ASP A 1 110 ? 7.285 5.461 -21.679 1.00 74.06 110 ASP A N 1
ATOM 863 C CA . ASP A 1 110 ? 6.999 6.706 -22.411 1.00 74.06 110 ASP A CA 1
ATOM 864 C C . ASP A 1 110 ? 5.499 6.943 -22.684 1.00 74.06 110 ASP A C 1
ATOM 866 O O . ASP A 1 110 ? 5.117 7.980 -23.227 1.00 74.06 110 ASP A O 1
ATOM 870 N N . SER A 1 111 ? 4.614 6.016 -22.312 1.00 68.75 111 SER A N 1
ATOM 871 C CA . SER A 1 111 ? 3.162 6.213 -22.386 1.00 68.75 111 SER A CA 1
ATOM 872 C C . SER A 1 111 ? 2.401 5.190 -21.550 1.00 68.75 111 SER A C 1
ATOM 874 O O . SER A 1 111 ? 2.928 4.121 -21.240 1.00 68.75 111 SER A O 1
ATOM 876 N N . ALA A 1 112 ? 1.128 5.492 -21.261 1.00 67.88 112 ALA A N 1
ATOM 877 C CA . ALA A 1 112 ? 0.183 4.584 -20.604 1.00 67.88 112 ALA A CA 1
ATOM 878 C C . ALA A 1 112 ? 0.160 3.188 -21.203 1.00 67.88 112 ALA A C 1
ATOM 880 O O . ALA A 1 112 ? 0.326 2.184 -20.515 1.00 67.88 112 ALA A O 1
ATOM 881 N N . SER A 1 113 ? 0.022 3.154 -22.519 1.00 71.31 113 SER A N 1
ATOM 882 C CA . SER A 1 113 ? -0.019 1.939 -23.317 1.00 71.31 113 SER A CA 1
ATOM 883 C C . SER A 1 113 ? 1.287 1.145 -23.311 1.00 71.31 113 SER A C 1
ATOM 885 O O . SER A 1 113 ? 1.258 -0.037 -23.630 1.00 71.31 113 SER A O 1
ATOM 887 N N . ALA A 1 114 ? 2.419 1.770 -22.972 1.00 72.38 114 ALA A N 1
ATOM 888 C CA . ALA A 1 114 ? 3.733 1.128 -22.958 1.00 72.38 114 ALA A CA 1
ATOM 889 C C . ALA A 1 114 ? 4.161 0.646 -21.559 1.00 72.38 114 ALA A C 1
ATOM 891 O O . ALA A 1 114 ? 5.215 0.028 -21.422 1.00 72.38 114 ALA A O 1
ATOM 892 N N . ALA A 1 115 ? 3.374 0.909 -20.510 1.00 74.12 115 ALA A N 1
ATOM 893 C CA . ALA A 1 115 ? 3.661 0.403 -19.172 1.00 74.12 115 ALA A CA 1
ATOM 894 C C . ALA A 1 115 ? 3.208 -1.050 -19.024 1.00 74.12 115 ALA A C 1
ATOM 896 O O . ALA A 1 115 ? 2.120 -1.333 -18.516 1.00 74.12 115 ALA A O 1
ATOM 897 N N . THR A 1 116 ? 4.054 -1.979 -19.450 1.00 79.62 116 THR A N 1
ATOM 898 C CA . THR A 1 116 ? 3.826 -3.420 -19.337 1.00 79.62 116 THR A CA 1
ATOM 899 C C . THR A 1 116 ? 4.451 -3.989 -18.049 1.00 79.62 116 THR A C 1
ATOM 901 O O . THR A 1 116 ? 5.208 -3.290 -17.372 1.00 79.62 116 THR A O 1
ATOM 904 N N . PRO A 1 117 ? 4.138 -5.234 -17.641 1.00 77.12 117 PRO A N 1
ATOM 905 C CA . PRO A 1 117 ? 4.772 -5.868 -16.477 1.00 77.12 117 PRO A CA 1
ATOM 906 C C . PRO A 1 117 ? 6.306 -5.949 -16.556 1.00 77.12 117 PRO A C 1
ATOM 908 O O . PRO A 1 117 ? 6.968 -6.013 -15.525 1.00 77.12 117 PRO A O 1
ATOM 911 N N . GLU A 1 118 ? 6.878 -5.914 -17.759 1.00 80.69 118 GLU A N 1
ATOM 912 C CA . GLU A 1 118 ? 8.324 -5.944 -17.996 1.00 80.69 118 GLU A CA 1
ATOM 913 C C . GLU A 1 118 ? 9.009 -4.598 -17.719 1.00 80.69 118 GLU A C 1
ATOM 915 O O . GLU A 1 118 ? 10.226 -4.556 -17.563 1.00 80.69 118 GLU A O 1
ATOM 920 N N . THR A 1 119 ? 8.254 -3.497 -17.645 1.00 78.00 119 THR A N 1
ATOM 921 C CA . THR A 1 119 ? 8.802 -2.157 -17.380 1.00 78.00 119 THR A CA 1
ATOM 922 C C . THR A 1 119 ? 8.714 -1.740 -15.914 1.00 78.00 119 THR A C 1
ATOM 924 O O . THR A 1 119 ? 8.944 -0.575 -15.577 1.00 78.00 119 THR A O 1
ATOM 927 N N . VAL A 1 120 ? 8.385 -2.680 -15.024 1.00 81.44 120 VAL A N 1
ATOM 928 C CA . VAL A 1 120 ? 8.351 -2.457 -13.576 1.00 81.44 120 VAL A CA 1
ATOM 929 C C . VAL A 1 120 ? 9.758 -2.204 -13.048 1.00 81.44 120 VAL A C 1
ATOM 931 O O . VAL A 1 120 ? 10.648 -3.034 -13.194 1.00 81.44 120 VAL A O 1
ATOM 934 N N . LEU A 1 121 ? 9.932 -1.059 -12.393 1.00 81.94 121 LEU A N 1
ATOM 935 C CA . LEU A 1 121 ? 11.153 -0.695 -11.683 1.00 81.94 121 LEU A CA 1
ATOM 936 C C . LEU A 1 121 ? 11.133 -1.210 -10.242 1.00 81.94 121 LEU A C 1
ATOM 938 O O . LEU A 1 121 ? 12.129 -1.720 -9.743 1.00 81.94 121 LEU A O 1
ATOM 942 N N . VAL A 1 122 ? 9.992 -1.070 -9.563 1.00 84.56 122 VAL A N 1
ATOM 943 C CA . VAL A 1 122 ? 9.820 -1.485 -8.167 1.00 84.56 122 VAL A CA 1
ATOM 944 C C . VAL A 1 122 ? 8.359 -1.804 -7.877 1.00 84.56 122 VAL A C 1
ATOM 946 O O . VAL A 1 122 ? 7.450 -1.262 -8.512 1.00 84.56 122 VAL A O 1
ATOM 949 N N . LYS A 1 123 ? 8.140 -2.667 -6.885 1.00 87.38 123 LYS A N 1
ATOM 950 C CA . LYS A 1 123 ? 6.823 -2.987 -6.336 1.00 87.38 123 LYS A CA 1
ATOM 951 C C . LYS A 1 123 ? 6.824 -2.767 -4.830 1.00 87.38 123 LYS A C 1
ATOM 953 O O . LYS A 1 123 ? 7.841 -3.030 -4.185 1.00 87.38 123 LYS A O 1
ATOM 958 N N . LYS A 1 124 ? 5.696 -2.319 -4.284 1.00 90.56 124 LYS A N 1
ATOM 959 C CA . LYS A 1 124 ? 5.521 -2.117 -2.843 1.00 90.56 124 LYS A CA 1
ATOM 960 C C . LYS A 1 124 ? 4.109 -2.455 -2.395 1.00 90.56 124 LYS A C 1
ATOM 962 O O . LYS A 1 124 ? 3.148 -2.005 -3.028 1.00 90.56 124 LYS A O 1
ATOM 967 N N . ALA A 1 125 ? 3.982 -3.231 -1.321 1.00 93.69 125 ALA A N 1
ATOM 968 C CA . ALA A 1 125 ? 2.689 -3.475 -0.693 1.00 93.69 125 ALA A CA 1
ATOM 969 C C . ALA A 1 125 ? 2.354 -2.335 0.278 1.00 93.69 125 ALA A C 1
ATOM 971 O O . ALA A 1 125 ? 3.174 -1.928 1.098 1.00 93.69 125 ALA A O 1
ATOM 972 N N . ALA A 1 126 ? 1.139 -1.811 0.178 1.00 94.50 126 ALA A N 1
ATOM 973 C CA . ALA A 1 126 ? 0.709 -0.610 0.880 1.00 94.50 126 ALA A CA 1
ATOM 974 C C . ALA A 1 126 ? -0.754 -0.721 1.324 1.00 94.50 126 ALA A C 1
ATOM 976 O O . ALA A 1 126 ? -1.486 -1.615 0.888 1.00 94.50 126 ALA A O 1
ATOM 977 N N . PHE A 1 127 ? -1.195 0.205 2.174 1.00 95.25 127 PHE A N 1
ATOM 978 C CA . PHE A 1 127 ? -2.578 0.263 2.632 1.00 95.25 127 PHE A CA 1
ATOM 979 C C . PHE A 1 127 ? -3.401 1.273 1.846 1.00 95.25 127 PHE A C 1
ATOM 981 O O . PHE A 1 127 ? -3.025 2.438 1.696 1.00 95.25 127 PHE A O 1
ATOM 988 N N . LEU A 1 128 ? -4.582 0.835 1.410 1.00 94.62 128 LEU A N 1
ATOM 989 C CA . LEU A 1 128 ? -5.615 1.716 0.892 1.00 94.62 128 LEU A CA 1
ATOM 990 C C . LEU A 1 128 ? -6.493 2.229 2.032 1.00 94.62 128 LEU A C 1
ATOM 992 O O . LEU A 1 128 ? -7.045 1.454 2.812 1.00 94.62 128 LEU A O 1
ATOM 996 N N . MET A 1 129 ? -6.679 3.540 2.090 1.00 95.06 129 MET A N 1
ATOM 997 C CA . MET A 1 129 ? -7.461 4.215 3.120 1.00 95.06 129 MET A CA 1
ATOM 998 C C . MET A 1 129 ? -8.887 4.516 2.649 1.00 95.06 129 MET A C 1
ATOM 1000 O O . MET A 1 129 ? -9.143 4.707 1.464 1.00 95.06 129 MET A O 1
ATOM 1004 N N . SER A 1 130 ? -9.823 4.673 3.587 1.00 94.69 130 SER A N 1
ATOM 1005 C CA . SER A 1 130 ? -11.243 4.965 3.320 1.00 94.69 130 SER A CA 1
ATOM 1006 C C . SER A 1 130 ? -11.500 6.266 2.547 1.00 94.69 130 SER A C 1
ATOM 1008 O O . SER A 1 130 ? -12.584 6.457 1.995 1.00 94.69 130 SER A O 1
ATOM 1010 N N . ASN A 1 131 ? -10.508 7.158 2.503 1.00 93.31 131 ASN A N 1
ATOM 1011 C CA . ASN A 1 131 ? -10.502 8.413 1.749 1.00 93.31 131 ASN A CA 1
ATOM 1012 C C . ASN A 1 131 ? -9.814 8.301 0.371 1.00 93.31 131 ASN A C 1
ATOM 1014 O O . ASN A 1 131 ? -9.567 9.323 -0.267 1.00 93.31 131 ASN A O 1
ATOM 1018 N N . GLY A 1 132 ? -9.464 7.085 -0.046 1.00 90.69 132 GLY A N 1
ATOM 1019 C CA . GLY A 1 132 ? -8.825 6.773 -1.317 1.00 90.69 132 GLY A CA 1
ATOM 1020 C C . GLY A 1 132 ? -7.306 6.898 -1.331 1.00 90.69 132 GLY A C 1
ATOM 1021 O O . GLY A 1 132 ? -6.687 6.471 -2.297 1.00 90.69 132 GLY A O 1
ATOM 1022 N N . LYS A 1 133 ? -6.678 7.446 -0.286 1.00 92.62 133 LYS A N 1
ATOM 1023 C CA . LYS A 1 133 ? -5.215 7.573 -0.238 1.00 92.62 133 LYS A CA 1
ATOM 1024 C C . LYS A 1 133 ? -4.546 6.211 -0.100 1.00 92.62 133 LYS A C 1
ATOM 1026 O O . LYS A 1 133 ? -5.034 5.364 0.645 1.00 92.62 133 LYS A O 1
ATOM 1031 N N . ILE A 1 134 ? -3.401 6.056 -0.755 1.00 92.06 134 ILE A N 1
ATOM 1032 C CA . ILE A 1 134 ? -2.488 4.934 -0.531 1.00 92.06 134 ILE A CA 1
ATOM 1033 C C . ILE A 1 134 ? -1.361 5.414 0.383 1.00 92.06 134 ILE A C 1
ATOM 1035 O O . ILE A 1 134 ? -0.723 6.428 0.090 1.00 92.06 134 ILE A O 1
ATOM 1039 N N . LEU A 1 135 ? -1.159 4.712 1.494 1.00 93.62 135 LEU A N 1
ATOM 1040 C CA . LEU A 1 135 ? -0.160 5.019 2.517 1.00 93.62 135 LEU A CA 1
ATOM 1041 C C . LEU A 1 135 ? 0.692 3.783 2.815 1.00 93.62 135 LEU A C 1
ATOM 1043 O O . LEU A 1 135 ? 0.304 2.657 2.503 1.00 93.62 135 LEU A O 1
ATOM 1047 N N . GLU A 1 136 ? 1.841 4.007 3.441 1.00 94.00 136 GLU A N 1
ATOM 1048 C CA . GLU A 1 136 ? 2.712 2.952 3.960 1.00 94.00 136 GLU A CA 1
ATOM 1049 C C . GLU A 1 136 ? 2.006 2.073 5.007 1.00 94.00 136 GLU A C 1
ATOM 1051 O O . GLU A 1 136 ? 0.893 2.352 5.467 1.00 94.00 136 GLU A O 1
ATOM 1056 N N . THR A 1 137 ? 2.679 1.001 5.427 1.00 94.12 137 THR A N 1
ATOM 1057 C CA . THR A 1 137 ? 2.159 0.047 6.419 1.00 94.12 137 THR A CA 1
ATOM 1058 C C . THR A 1 137 ? 1.951 0.635 7.816 1.00 94.12 137 THR A C 1
ATOM 1060 O O . THR A 1 137 ? 1.358 -0.021 8.666 1.00 94.12 137 THR A O 1
ATOM 1063 N N . ASP A 1 138 ? 2.386 1.867 8.078 1.00 92.56 138 ASP A N 1
ATOM 1064 C CA . ASP A 1 138 ? 2.065 2.595 9.308 1.00 92.56 138 ASP A CA 1
ATOM 1065 C C . ASP A 1 138 ? 0.673 3.262 9.267 1.00 92.56 138 ASP A C 1
ATOM 1067 O O . ASP A 1 138 ? 0.155 3.695 10.298 1.00 92.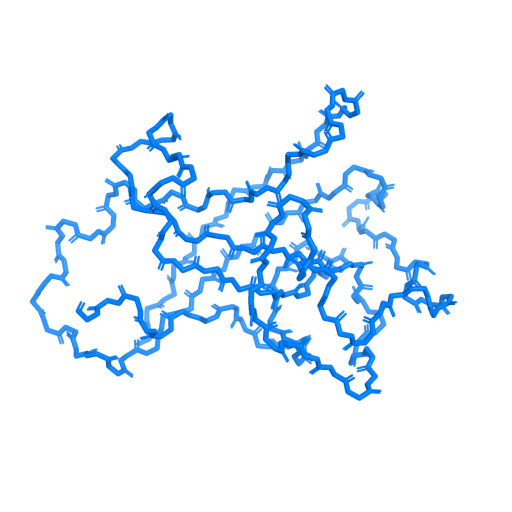56 138 ASP A O 1
ATOM 1071 N N . GLY A 1 139 ? 0.040 3.333 8.090 1.00 89.50 139 GLY A N 1
ATOM 1072 C CA . GLY A 1 139 ? -1.262 3.964 7.878 1.00 89.50 139 GLY A CA 1
ATOM 1073 C C . GLY A 1 139 ? -1.261 5.493 7.997 1.00 89.50 139 GLY A C 1
ATOM 1074 O O . GLY A 1 139 ? -2.339 6.082 8.152 1.00 89.50 139 GLY A O 1
ATOM 1075 N N . VAL A 1 140 ? -0.087 6.136 7.948 1.00 91.12 140 VAL A N 1
ATOM 1076 C CA . VAL A 1 140 ? 0.091 7.592 8.108 1.00 91.12 140 VAL A CA 1
ATOM 1077 C C . VAL A 1 140 ? 1.032 8.174 7.049 1.00 91.12 140 VAL A C 1
ATOM 1079 O O . VAL A 1 140 ? 0.733 9.235 6.493 1.00 91.12 140 VAL A O 1
ATOM 1082 N N . THR A 1 141 ? 2.142 7.501 6.752 1.00 91.38 141 THR A N 1
ATOM 1083 C CA . THR A 1 141 ? 3.201 8.007 5.875 1.00 91.38 141 THR A CA 1
ATOM 1084 C C . THR A 1 141 ? 2.837 7.835 4.403 1.00 91.38 141 THR A C 1
ATOM 1086 O O . THR A 1 141 ? 2.224 6.847 3.997 1.00 91.38 141 THR A O 1
ATOM 1089 N N . LEU A 1 142 ? 3.189 8.833 3.585 1.00 90.25 142 LEU A N 1
ATOM 1090 C CA . LEU A 1 142 ? 3.019 8.759 2.134 1.00 90.25 142 LEU A CA 1
ATOM 1091 C C . LEU A 1 142 ? 3.912 7.671 1.542 1.00 90.25 142 LEU A C 1
ATOM 1093 O O . LEU A 1 142 ? 5.031 7.472 2.004 1.00 90.25 142 LEU A O 1
ATOM 1097 N N . LEU A 1 143 ? 3.428 7.037 0.474 1.00 88.56 143 LEU A N 1
ATOM 1098 C CA . LEU A 1 143 ? 4.161 5.981 -0.207 1.00 88.56 143 LEU A CA 1
ATOM 1099 C C . LEU A 1 143 ? 5.518 6.489 -0.710 1.00 88.56 143 LEU A C 1
ATOM 1101 O O . LEU A 1 143 ? 5.593 7.514 -1.391 1.00 88.56 143 LEU A O 1
ATOM 1105 N N . ASN A 1 144 ? 6.572 5.757 -0.378 1.00 87.25 144 ASN A N 1
ATOM 1106 C CA . ASN A 1 144 ? 7.961 6.124 -0.590 1.00 87.25 144 ASN A CA 1
ATOM 1107 C C . ASN A 1 144 ? 8.696 5.060 -1.430 1.00 87.25 144 ASN A C 1
ATOM 1109 O O . ASN A 1 144 ? 8.580 3.855 -1.171 1.00 87.25 144 ASN A O 1
ATOM 1113 N N . PHE A 1 145 ? 9.477 5.530 -2.409 1.00 80.62 145 PHE A N 1
ATOM 1114 C CA . PHE A 1 145 ? 10.237 4.717 -3.364 1.00 80.62 145 PHE A CA 1
ATOM 1115 C C . PHE A 1 145 ? 11.722 5.120 -3.437 1.00 80.62 145 PHE A C 1
ATOM 1117 O O . PHE A 1 145 ? 12.267 5.330 -4.519 1.00 80.62 145 PHE A O 1
ATOM 1124 N N . ASP A 1 146 ? 12.392 5.247 -2.294 1.00 71.31 146 ASP A N 1
ATOM 1125 C CA . ASP A 1 146 ? 13.740 5.842 -2.207 1.00 71.31 146 ASP A CA 1
ATOM 1126 C C . ASP A 1 146 ? 14.833 5.136 -3.025 1.00 71.31 146 ASP A C 1
ATOM 1128 O O . ASP A 1 146 ? 15.850 5.738 -3.337 1.00 71.31 146 ASP A O 1
ATOM 1132 N N . THR A 1 147 ? 14.623 3.890 -3.446 1.00 60.31 147 THR A N 1
ATOM 1133 C CA . THR A 1 147 ? 15.669 3.049 -4.054 1.00 60.31 147 THR A CA 1
ATOM 1134 C C . THR A 1 147 ? 15.655 2.995 -5.588 1.00 60.31 147 THR A C 1
ATOM 1136 O O . THR A 1 147 ? 16.361 2.178 -6.168 1.00 60.31 147 THR A O 1
ATOM 1139 N N . VAL A 1 148 ? 14.834 3.801 -6.271 1.00 56.50 148 VAL A N 1
ATOM 1140 C CA . VAL A 1 148 ? 14.512 3.565 -7.700 1.00 56.50 148 VAL A CA 1
ATOM 1141 C C . VAL A 1 148 ? 15.238 4.499 -8.678 1.00 56.50 148 VAL A C 1
ATOM 1143 O O . VAL A 1 148 ? 15.129 4.324 -9.889 1.00 56.50 148 VAL A O 1
ATOM 1146 N N . PHE A 1 149 ? 15.983 5.492 -8.187 1.00 52.72 149 PHE A N 1
ATOM 1147 C CA . PHE A 1 149 ? 16.609 6.525 -9.031 1.00 52.72 149 PHE A CA 1
ATOM 1148 C C . PHE A 1 149 ? 18.146 6.534 -8.994 1.00 52.72 149 PHE A C 1
ATOM 1150 O O . PHE A 1 149 ? 18.745 7.546 -9.356 1.00 52.72 149 PHE A O 1
ATOM 1157 N N . THR A 1 150 ? 18.776 5.437 -8.560 1.00 50.91 150 THR A N 1
ATOM 1158 C CA . THR A 1 150 ? 20.232 5.211 -8.683 1.00 50.91 150 THR A CA 1
ATOM 1159 C C . THR A 1 150 ? 20.661 4.875 -10.099 1.00 50.91 150 THR A C 1
ATOM 1161 O O . THR A 1 150 ? 19.989 4.011 -10.707 1.00 50.91 150 THR A O 1
#

Radius of gyration: 15.79 Å; chains: 1; bounding box: 43×34×38 Å

Foldseek 3Di:
DDEPDDPDEDEDDDDDDDDDPAPEDEPQDPPPPPPPDDDLQDKYFYKFFYDYPPQDDDQWGDLVCLVVVVAAQFAPQCDPPNVDPDGHGDPHQQDSQFRHKDKYFYFYDNDPVGRDPVRTQDIDIFTQGRNRITAHSNVPHGDIDSRRPD